Protein AF-A0A6A0AGU7-F1 (afdb_monomer)

pLDDT: mean 88.94, std 12.16, range [41.25, 97.44]

Solvent-accessible surface area (backbone atoms only — not comparable to full-atom values): 5341 Å² total; per-residue (Å²): 132,83,76,74,58,98,83,73,84,86,82,80,93,64,94,60,78,90,47,65,93,72,64,89,84,88,79,79,90,63,74,83,58,50,60,55,54,55,56,63,73,67,56,61,50,39,91,90,75,72,42,49,74,76,69,85,77,86,88,75,87,81,80,93,74,76,93,60,91,87,115

Secondary structure (DSSP, 8-state):
-----TT-----SS--GGGTTTS-------GGGHHHHHHHHT--B-TTT--BSS---------S----TT-

Sequence (71 aa):
MDKTSAVQFFITFDKCDWLDKKNTIFGKVVGDTIYNLARLNELETDPETDRPVEPPFIKSTEVLWNPFEDI

Foldseek 3Di:
DDPDPPPDDDDDLDDDVVCPPVDDDDDDDDDPCNVVSVVVVVADADPPPRAGPDHDDDPDDDDPDDPDPPD

Structure (mmCIF, N/CA/C/O backbone):
data_AF-A0A6A0AGU7-F1
#
_entry.id   AF-A0A6A0AGU7-F1
#
loop_
_atom_site.group_PDB
_atom_site.id
_atom_site.type_symbol
_atom_site.label_atom_id
_atom_site.label_alt_id
_atom_site.label_comp_id
_atom_site.label_asym_id
_atom_site.label_entity_id
_atom_site.label_seq_id
_atom_site.pdbx_PDB_ins_code
_atom_site.Cartn_x
_atom_site.Cartn_y
_atom_site.Cartn_z
_atom_site.occupancy
_atom_site.B_iso_or_equiv
_atom_site.auth_seq_id
_atom_site.auth_comp_id
_atom_site.auth_asym_id
_atom_site.auth_atom_id
_atom_site.pdbx_PDB_model_num
ATOM 1 N N . MET A 1 1 ? -1.347 24.016 3.755 1.00 41.25 1 MET A N 1
ATOM 2 C CA . MET A 1 1 ? -1.685 22.923 2.820 1.00 41.25 1 MET A CA 1
ATOM 3 C C . MET A 1 1 ? -0.554 21.938 2.966 1.00 41.25 1 MET A C 1
ATOM 5 O O . MET A 1 1 ? 0.512 22.139 2.392 1.00 41.25 1 MET A O 1
ATOM 9 N N . ASP A 1 2 ? -0.723 21.039 3.927 1.00 47.12 2 ASP A N 1
ATOM 10 C CA . ASP A 1 2 ? 0.379 20.271 4.488 1.00 47.12 2 ASP A CA 1
ATOM 11 C C . ASP A 1 2 ? 0.910 19.312 3.432 1.00 47.12 2 ASP A C 1
ATOM 13 O O . ASP A 1 2 ? 0.178 18.493 2.880 1.00 47.12 2 ASP A O 1
ATOM 17 N N . LYS A 1 3 ? 2.184 19.489 3.080 1.00 49.59 3 LYS A N 1
ATOM 18 C CA . LYS A 1 3 ? 2.895 18.575 2.195 1.00 49.59 3 LYS A CA 1
ATOM 19 C C . LYS A 1 3 ? 3.028 17.254 2.946 1.00 49.59 3 LYS A C 1
ATOM 21 O O . LYS A 1 3 ? 3.798 17.183 3.901 1.00 49.59 3 LYS A O 1
ATOM 26 N N . THR A 1 4 ? 2.298 16.227 2.519 1.00 52.12 4 THR A N 1
ATOM 27 C CA . THR A 1 4 ? 2.602 14.841 2.885 1.00 52.12 4 THR A CA 1
ATOM 28 C C . THR A 1 4 ? 4.083 14.605 2.591 1.00 52.12 4 THR A C 1
ATOM 30 O O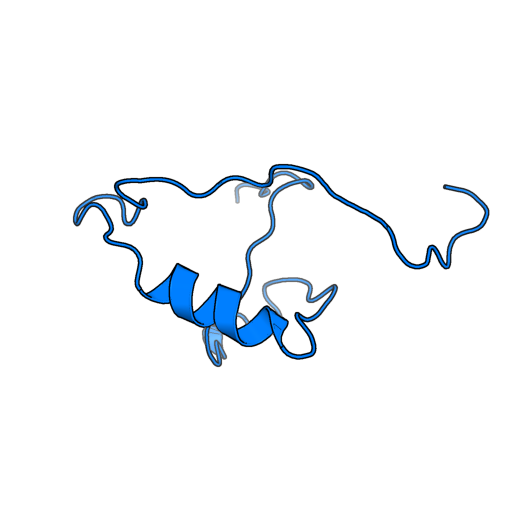 . THR A 1 4 ? 4.572 14.959 1.514 1.00 52.12 4 THR A O 1
ATOM 33 N N . SER A 1 5 ? 4.829 14.119 3.581 1.00 56.72 5 SER A N 1
ATOM 34 C CA . SER A 1 5 ? 6.262 13.864 3.452 1.00 56.72 5 SER A CA 1
ATOM 35 C C . SER A 1 5 ? 6.515 12.935 2.262 1.00 56.72 5 SER A C 1
ATOM 37 O O . SER A 1 5 ? 5.760 11.992 2.040 1.00 56.72 5 SER A O 1
ATOM 39 N N . ALA A 1 6 ? 7.590 13.185 1.507 1.00 63.12 6 ALA A N 1
ATOM 40 C CA . ALA A 1 6 ? 7.929 12.492 0.252 1.00 63.12 6 ALA A CA 1
ATOM 41 C C . ALA A 1 6 ? 8.085 10.956 0.363 1.00 63.12 6 ALA A C 1
ATOM 43 O O . ALA A 1 6 ? 8.353 10.293 -0.632 1.00 63.12 6 ALA A O 1
ATOM 44 N N . VAL A 1 7 ? 7.947 10.403 1.570 1.00 80.75 7 VAL A N 1
ATOM 45 C CA . VAL A 1 7 ? 8.182 9.001 1.922 1.00 80.75 7 VAL A CA 1
ATOM 46 C C . VAL A 1 7 ? 6.870 8.245 2.198 1.00 80.75 7 VAL A C 1
ATOM 48 O O . VAL A 1 7 ? 6.880 7.019 2.258 1.00 80.75 7 VAL A O 1
ATOM 51 N N . GLN A 1 8 ? 5.727 8.930 2.351 1.00 90.38 8 GLN A N 1
ATOM 52 C CA . GLN A 1 8 ? 4.439 8.261 2.567 1.00 90.38 8 GLN A CA 1
ATOM 53 C C . GLN A 1 8 ? 3.759 7.932 1.231 1.00 90.38 8 GLN A C 1
ATOM 55 O O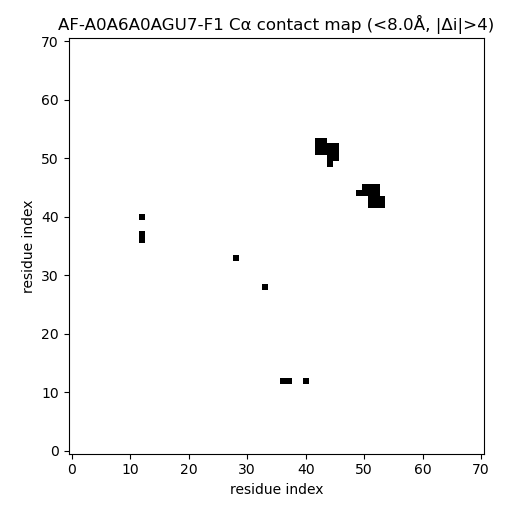 . GLN A 1 8 ? 3.617 8.791 0.363 1.00 90.38 8 GLN A O 1
ATOM 60 N N . PHE A 1 9 ? 3.284 6.696 1.095 1.00 92.56 9 PHE A N 1
ATOM 61 C CA . PHE A 1 9 ? 2.458 6.242 -0.023 1.00 92.56 9 PHE A CA 1
ATOM 62 C C . PHE A 1 9 ? 1.230 5.484 0.496 1.00 92.56 9 PHE A C 1
ATOM 64 O O . PHE A 1 9 ? 1.161 5.120 1.670 1.00 92.56 9 PHE A O 1
ATOM 71 N N . PHE A 1 10 ? 0.263 5.244 -0.386 1.00 93.06 10 PHE A N 1
ATOM 72 C CA . PHE A 1 10 ? -0.901 4.401 -0.121 1.00 93.06 10 PHE A CA 1
ATOM 73 C C . PHE A 1 10 ? -1.210 3.534 -1.345 1.00 93.06 10 PHE A C 1
ATOM 75 O O . PHE A 1 10 ? -0.735 3.808 -2.449 1.00 93.06 10 PHE A O 1
ATOM 82 N N . ILE A 1 11 ? -2.002 2.483 -1.141 1.00 94.00 11 ILE A N 1
ATOM 83 C CA . ILE A 1 11 ? -2.465 1.573 -2.191 1.00 94.00 11 ILE A CA 1
ATOM 84 C C . ILE A 1 11 ? -3.992 1.604 -2.180 1.00 94.00 11 ILE A C 1
ATOM 86 O O . ILE A 1 11 ? -4.607 1.614 -1.118 1.00 94.00 11 ILE A O 1
ATOM 90 N N . THR A 1 12 ? -4.606 1.646 -3.355 1.00 94.00 12 THR A N 1
ATOM 91 C CA . THR A 1 12 ? -6.062 1.599 -3.514 1.00 94.00 12 THR A CA 1
ATOM 92 C C . THR A 1 12 ? -6.550 0.152 -3.540 1.00 94.00 12 THR A C 1
ATOM 94 O O . THR A 1 12 ? -5.997 -0.655 -4.289 1.00 94.00 12 THR A O 1
ATOM 97 N N . PHE A 1 13 ? -7.598 -0.170 -2.777 1.00 91.31 13 PHE A N 1
ATOM 98 C CA . PHE A 1 13 ? -8.244 -1.491 -2.818 1.00 91.31 13 PHE A CA 1
ATOM 99 C C . PHE A 1 13 ? -9.291 -1.627 -3.931 1.00 91.31 13 PHE A C 1
ATOM 101 O O . PHE A 1 13 ? -9.547 -2.735 -4.390 1.00 91.31 13 PHE A O 1
ATOM 108 N N . ASP A 1 14 ? -9.857 -0.510 -4.390 1.00 90.75 14 ASP A N 1
ATOM 109 C CA . ASP A 1 14 ? -10.842 -0.456 -5.471 1.00 90.75 14 ASP A CA 1
ATOM 110 C C . ASP A 1 14 ? -10.678 0.856 -6.263 1.00 90.75 14 ASP A C 1
ATOM 112 O O . ASP A 1 14 ? -9.782 1.665 -6.001 1.00 90.75 14 ASP A O 1
ATOM 116 N N . LYS A 1 15 ? -11.534 1.070 -7.256 1.00 93.38 15 LYS A N 1
ATOM 117 C CA . LYS A 1 15 ? -11.619 2.274 -8.069 1.00 93.38 15 LYS A CA 1
ATOM 118 C C . LYS A 1 15 ? -11.912 3.506 -7.198 1.00 93.38 15 LYS A C 1
ATOM 120 O O . LYS A 1 15 ? -12.924 3.571 -6.503 1.00 93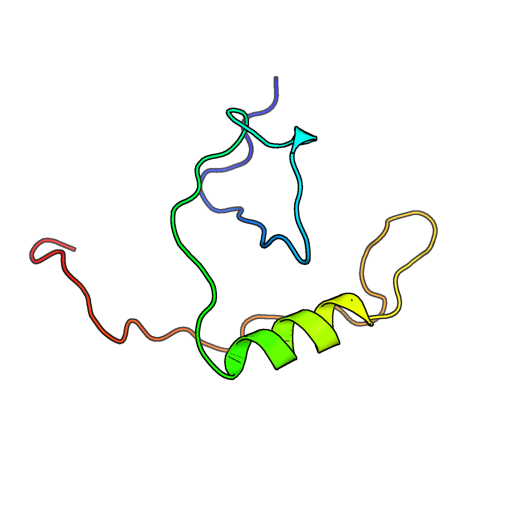.38 15 LYS A O 1
ATOM 125 N N . CYS A 1 16 ? -11.048 4.519 -7.290 1.00 94.69 16 CYS A N 1
ATOM 126 C CA . CYS A 1 16 ? -11.122 5.745 -6.488 1.00 94.69 16 CYS A CA 1
ATOM 127 C C . CYS A 1 16 ? -11.104 7.017 -7.354 1.00 94.69 16 CYS A C 1
ATOM 129 O O . CYS A 1 16 ? -10.169 7.813 -7.266 1.00 94.69 16 CYS A O 1
ATOM 131 N N . ASP A 1 17 ? -12.150 7.245 -8.154 1.00 95.56 17 ASP A N 1
ATOM 132 C CA . ASP A 1 17 ? -12.243 8.383 -9.097 1.00 95.56 17 ASP A CA 1
ATOM 133 C C . ASP A 1 17 ? -12.056 9.757 -8.427 1.00 95.56 17 ASP A C 1
ATOM 135 O O . ASP A 1 17 ? -11.604 10.723 -9.039 1.00 95.56 17 ASP A O 1
ATOM 139 N N . TRP A 1 18 ? -12.360 9.873 -7.131 1.00 95.31 18 TRP A N 1
ATOM 140 C CA . TRP A 1 18 ? -12.175 11.118 -6.379 1.00 95.31 18 TRP A CA 1
ATOM 141 C C . TRP A 1 18 ? -10.703 11.489 -6.132 1.00 95.31 18 TRP A C 1
ATOM 143 O O . TRP A 1 18 ? -10.436 12.617 -5.692 1.00 95.31 18 TRP A O 1
ATOM 153 N N . LEU A 1 19 ? -9.761 10.570 -6.378 1.00 94.62 19 LEU A N 1
ATOM 154 C CA . LEU A 1 19 ? -8.312 10.781 -6.284 1.00 94.62 19 LEU A CA 1
ATOM 155 C C . LEU A 1 19 ? -7.678 11.183 -7.623 1.00 94.62 19 LEU A C 1
ATOM 157 O O . LEU A 1 19 ? -6.495 11.543 -7.645 1.00 94.62 19 LEU A O 1
ATOM 161 N N . ASP A 1 20 ? -8.447 11.174 -8.713 1.00 92.25 20 ASP A N 1
ATOM 162 C CA . ASP A 1 20 ? -7.958 11.517 -10.043 1.00 92.25 20 ASP A CA 1
ATOM 163 C C . ASP A 1 20 ? -7.313 12.903 -10.062 1.00 92.25 20 ASP A C 1
ATOM 165 O O . ASP A 1 20 ? -7.867 13.891 -9.572 1.00 92.25 20 ASP A O 1
ATOM 169 N N . LYS A 1 21 ? -6.111 12.974 -10.648 1.00 92.69 21 LYS A N 1
ATOM 170 C CA . LYS A 1 21 ? -5.285 14.191 -10.756 1.00 92.69 21 LYS A CA 1
ATOM 171 C C . LYS A 1 21 ? -4.889 14.825 -9.410 1.00 92.69 21 LYS A C 1
ATOM 173 O O . LYS A 1 21 ? -4.366 15.938 -9.413 1.00 92.69 21 LYS A O 1
ATOM 178 N N . LYS A 1 22 ? -5.103 14.143 -8.275 1.00 92.12 22 LYS A N 1
ATOM 179 C CA . LYS A 1 22 ? -4.698 14.618 -6.936 1.00 92.12 22 LYS A CA 1
ATOM 180 C C . LYS A 1 22 ? -3.421 13.966 -6.417 1.00 92.12 22 LYS A C 1
ATOM 182 O O . LYS A 1 22 ? -2.696 14.602 -5.662 1.00 92.12 22 LYS A O 1
ATOM 187 N N . ASN A 1 23 ? -3.149 12.723 -6.813 1.00 91.44 23 ASN A N 1
ATOM 188 C CA . ASN A 1 23 ? -1.979 11.958 -6.383 1.00 91.44 23 ASN A CA 1
ATOM 189 C C . ASN A 1 23 ? -1.247 11.365 -7.592 1.00 91.44 23 ASN A C 1
ATOM 191 O O . ASN A 1 23 ? -1.860 11.083 -8.622 1.00 91.44 23 ASN A O 1
ATOM 195 N N . THR A 1 24 ? 0.061 11.155 -7.455 1.00 90.94 24 THR A N 1
ATOM 196 C CA . THR A 1 24 ? 0.884 10.521 -8.491 1.00 90.94 24 THR A CA 1
ATOM 197 C C . THR A 1 24 ? 0.791 9.003 -8.381 1.00 90.94 24 THR A C 1
ATOM 199 O O . THR A 1 24 ? 1.159 8.431 -7.357 1.00 90.94 24 THR A O 1
ATOM 202 N N . ILE A 1 25 ? 0.359 8.339 -9.453 1.00 93.00 25 ILE A N 1
ATOM 203 C CA . ILE A 1 25 ? 0.435 6.879 -9.577 1.00 93.00 25 ILE A CA 1
ATOM 204 C C . ILE A 1 25 ? 1.831 6.524 -10.099 1.00 93.00 25 ILE A C 1
ATOM 206 O O . ILE A 1 25 ? 2.170 6.882 -11.225 1.00 93.00 25 ILE A O 1
ATOM 210 N N . PHE A 1 26 ? 2.636 5.827 -9.291 1.00 91.94 26 PHE A N 1
ATOM 211 C CA . PHE A 1 26 ? 4.009 5.430 -9.648 1.00 91.94 26 PHE A CA 1
ATOM 212 C C . PHE A 1 26 ? 4.195 3.914 -9.834 1.00 91.94 26 PHE A C 1
ATOM 214 O O . PHE A 1 26 ? 5.272 3.466 -10.215 1.00 91.94 26 PHE A O 1
ATOM 221 N N . GLY A 1 27 ? 3.162 3.107 -9.582 1.00 92.81 27 GLY A N 1
ATOM 222 C CA . GLY A 1 27 ? 3.235 1.653 -9.699 1.00 92.81 27 GLY A CA 1
ATOM 223 C C . GLY A 1 27 ? 1.871 0.982 -9.557 1.00 92.81 27 GLY A C 1
ATOM 224 O O . GLY A 1 27 ? 0.868 1.638 -9.280 1.00 92.81 27 GLY A O 1
ATOM 225 N N . LYS A 1 28 ? 1.840 -0.339 -9.752 1.00 94.06 28 LYS A N 1
ATOM 226 C CA . LYS A 1 28 ? 0.662 -1.188 -9.529 1.00 94.06 28 LYS A CA 1
ATOM 227 C C . LYS A 1 28 ? 1.075 -2.512 -8.894 1.00 94.06 28 LYS A C 1
ATOM 229 O O . LYS A 1 28 ? 2.152 -3.027 -9.189 1.00 94.06 28 LYS A O 1
ATOM 234 N N . VAL A 1 29 ? 0.201 -3.079 -8.071 1.00 92.69 29 VAL A N 1
ATOM 235 C CA . VAL A 1 29 ? 0.355 -4.444 -7.547 1.00 92.69 29 VAL A CA 1
ATOM 236 C C . VAL A 1 29 ? -0.041 -5.438 -8.644 1.00 92.69 29 VAL A C 1
ATOM 238 O O . VAL A 1 29 ? -1.014 -5.207 -9.363 1.00 92.69 29 VAL A O 1
ATOM 241 N N . VAL A 1 30 ? 0.737 -6.508 -8.832 1.00 88.75 30 VAL A N 1
ATOM 242 C CA . VAL A 1 30 ? 0.586 -7.444 -9.962 1.00 88.75 30 VAL A CA 1
ATOM 243 C C . VAL A 1 30 ? 0.565 -8.909 -9.526 1.00 88.75 30 VAL A C 1
ATOM 245 O O . VAL A 1 30 ? 1.144 -9.284 -8.506 1.00 88.75 30 VAL A O 1
ATOM 248 N N . GLY A 1 31 ?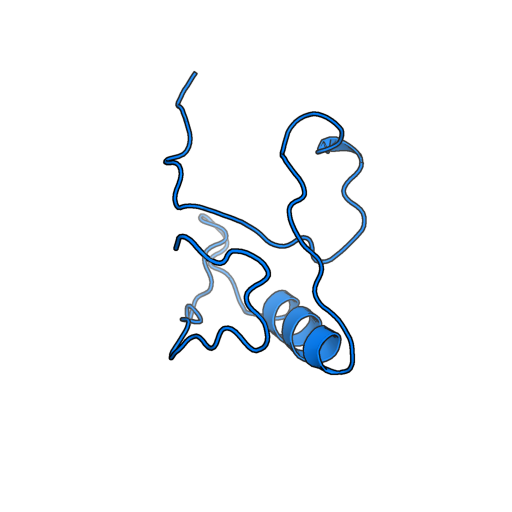 -0.067 -9.751 -10.348 1.00 83.81 31 GLY A N 1
ATOM 249 C CA . GLY A 1 31 ? -0.104 -11.204 -10.170 1.00 83.81 31 GLY A CA 1
ATOM 250 C C . GLY A 1 31 ? -0.883 -11.644 -8.930 1.00 83.81 31 GLY A C 1
ATOM 251 O O . GLY A 1 31 ? -1.775 -10.942 -8.454 1.00 83.81 31 GLY A O 1
ATOM 252 N N . ASP A 1 32 ? -0.497 -12.793 -8.378 1.00 83.06 32 ASP A N 1
ATOM 253 C CA . ASP A 1 32 ? -1.163 -13.411 -7.223 1.00 83.06 32 ASP A CA 1
ATOM 254 C C . ASP A 1 32 ? -1.033 -12.584 -5.930 1.00 83.06 32 ASP A C 1
ATOM 256 O O . ASP A 1 32 ? -1.690 -12.856 -4.927 1.00 83.06 32 ASP A O 1
ATOM 260 N N . THR A 1 33 ? -0.223 -11.522 -5.930 1.00 82.88 33 THR A N 1
ATOM 261 C CA . THR A 1 33 ? -0.081 -10.638 -4.764 1.00 82.88 33 THR A CA 1
ATOM 262 C C . THR A 1 33 ? -1.306 -9.751 -4.519 1.00 82.88 33 THR A C 1
ATOM 264 O O . THR A 1 33 ? -1.449 -9.212 -3.423 1.00 82.88 33 THR A O 1
ATOM 267 N N . ILE A 1 34 ? -2.244 -9.668 -5.473 1.00 84.69 34 ILE A N 1
ATOM 268 C CA . ILE A 1 34 ? -3.534 -8.982 -5.291 1.00 84.69 34 ILE A CA 1
ATOM 269 C C . ILE A 1 34 ? -4.349 -9.618 -4.150 1.00 84.69 34 ILE A C 1
ATOM 271 O O . ILE A 1 34 ? -5.003 -8.898 -3.398 1.00 84.69 34 ILE A O 1
ATOM 275 N N . TYR A 1 35 ? -4.250 -10.935 -3.926 1.00 86.75 35 TYR A N 1
ATOM 276 C CA . TYR A 1 35 ? -4.931 -11.591 -2.798 1.00 86.75 35 TYR A CA 1
ATOM 277 C C . TYR A 1 35 ? -4.432 -11.098 -1.431 1.00 86.75 35 TYR A C 1
ATOM 279 O O . TYR A 1 35 ? -5.174 -11.138 -0.452 1.00 86.75 35 TYR A O 1
ATOM 287 N N . ASN A 1 36 ? -3.196 -10.593 -1.346 1.00 88.56 36 ASN A N 1
ATOM 288 C CA . ASN A 1 36 ? -2.707 -9.974 -0.116 1.00 88.56 36 ASN A CA 1
ATOM 289 C C . ASN A 1 36 ? -3.380 -8.620 0.131 1.00 88.56 36 ASN A C 1
ATOM 291 O O . ASN A 1 36 ? -3.659 -8.301 1.280 1.00 88.56 36 ASN A O 1
ATOM 295 N N . LEU A 1 37 ? -3.699 -7.856 -0.922 1.00 89.94 37 LEU A N 1
ATOM 296 C CA . LEU A 1 37 ? -4.484 -6.627 -0.779 1.00 89.94 37 LEU A CA 1
ATOM 297 C C . LEU A 1 37 ? -5.905 -6.922 -0.295 1.00 89.94 37 LEU A C 1
ATOM 299 O O . LEU A 1 37 ? -6.387 -6.224 0.588 1.00 89.94 37 LEU A O 1
ATOM 303 N N . ALA A 1 38 ? -6.542 -7.977 -0.812 1.00 89.19 38 ALA A N 1
ATOM 304 C CA . ALA A 1 38 ? -7.862 -8.396 -0.337 1.00 89.19 38 ALA A CA 1
ATOM 305 C C . ALA A 1 38 ? -7.849 -8.693 1.174 1.00 89.19 38 ALA A C 1
ATOM 307 O O . ALA A 1 38 ? -8.669 -8.154 1.906 1.00 89.19 38 ALA A O 1
ATOM 308 N N . ARG A 1 39 ? -6.846 -9.439 1.658 1.00 91.44 39 ARG A N 1
ATOM 309 C CA . ARG A 1 39 ? -6.666 -9.700 3.099 1.00 91.44 39 ARG A CA 1
ATOM 310 C C . ARG A 1 39 ? -6.423 -8.432 3.920 1.00 91.44 39 ARG A C 1
ATOM 312 O O . ARG A 1 39 ? -6.903 -8.337 5.040 1.00 91.44 39 ARG A O 1
ATOM 319 N N . LEU A 1 40 ? -5.671 -7.465 3.388 1.00 93.31 40 LEU A N 1
ATOM 320 C CA . LEU A 1 40 ? -5.443 -6.183 4.068 1.00 93.31 40 LEU A CA 1
ATOM 321 C C . LEU A 1 40 ? -6.732 -5.358 4.199 1.00 93.31 40 LEU A C 1
ATOM 323 O O . LEU A 1 40 ? -6.885 -4.639 5.180 1.00 93.31 40 LEU A O 1
ATOM 327 N N . ASN A 1 41 ? -7.653 -5.476 3.239 1.00 91.88 41 ASN A N 1
ATOM 328 C CA . ASN A 1 41 ? -8.951 -4.799 3.261 1.00 91.88 41 ASN A CA 1
ATOM 329 C C . ASN A 1 41 ? -9.950 -5.426 4.257 1.00 91.88 41 ASN A C 1
ATOM 331 O O . ASN A 1 41 ? -10.975 -4.825 4.557 1.00 91.88 41 ASN A O 1
ATOM 335 N N . GLU A 1 42 ? -9.663 -6.629 4.760 1.00 93.69 42 GLU A N 1
ATOM 336 C CA . GLU A 1 42 ? -10.487 -7.357 5.738 1.00 93.69 42 GLU A CA 1
ATOM 337 C C . GLU A 1 42 ? -10.012 -7.161 7.190 1.00 93.69 42 GLU A C 1
ATOM 339 O O . GLU A 1 42 ? -10.585 -7.748 8.107 1.00 93.69 42 GLU A O 1
ATOM 344 N N . LEU A 1 43 ? -8.955 -6.370 7.419 1.00 95.50 43 LEU A N 1
ATOM 345 C CA . LEU A 1 43 ? -8.432 -6.130 8.763 1.00 95.50 43 LEU A CA 1
ATOM 346 C C . LEU A 1 43 ? -9.441 -5.367 9.623 1.00 95.50 43 LEU A C 1
ATOM 348 O O . LEU A 1 43 ? -10.030 -4.380 9.186 1.00 95.50 43 LEU A O 1
ATOM 352 N N . GLU A 1 44 ? -9.584 -5.793 10.876 1.00 97.38 44 GLU A N 1
ATOM 353 C CA . GLU A 1 44 ? -10.361 -5.055 11.867 1.00 97.38 44 GLU A CA 1
ATOM 354 C C . GLU A 1 44 ? -9.690 -3.709 12.155 1.00 97.38 44 GLU A C 1
ATOM 356 O O . GLU A 1 44 ? -8.481 -3.642 12.411 1.00 97.38 44 GLU A O 1
ATOM 361 N N . THR A 1 45 ? -10.478 -2.638 12.119 1.00 97.12 45 THR A N 1
ATOM 362 C CA . THR A 1 45 ? -10.021 -1.274 12.379 1.00 97.12 45 THR A CA 1
ATOM 363 C C . THR A 1 45 ? -10.711 -0.686 13.597 1.00 97.12 45 THR A C 1
ATOM 365 O O . THR A 1 45 ? -11.879 -0.953 13.873 1.00 97.12 45 THR A O 1
ATOM 368 N N . ASP A 1 46 ? -9.980 0.167 14.300 1.00 97.44 46 ASP A N 1
ATOM 369 C CA . ASP A 1 46 ? -10.521 1.029 15.335 1.00 97.44 46 ASP A CA 1
ATOM 370 C C . ASP A 1 46 ? -11.596 1.969 14.739 1.00 97.44 46 ASP A C 1
ATOM 372 O O . ASP A 1 46 ? -11.291 2.697 13.789 1.00 97.44 46 ASP A O 1
ATOM 376 N N . PRO A 1 47 ? -12.837 1.980 15.267 1.00 95.94 47 PRO A N 1
ATOM 377 C CA . PRO A 1 47 ? -13.940 2.745 14.677 1.00 95.94 47 PRO A CA 1
ATOM 378 C C . PRO A 1 47 ? -13.780 4.270 14.712 1.00 95.94 47 PRO A C 1
ATOM 380 O O . PRO A 1 47 ? -14.499 4.964 13.996 1.00 95.94 47 PRO A O 1
ATOM 383 N N . GLU A 1 48 ? -12.910 4.811 15.570 1.00 96.94 48 GLU A N 1
ATOM 384 C CA . GLU A 1 48 ? -12.713 6.260 15.699 1.00 96.94 48 GLU A CA 1
ATOM 385 C C . GLU A 1 48 ? -11.566 6.769 14.820 1.00 96.94 48 GLU A C 1
ATOM 387 O O . GLU A 1 48 ? -11.577 7.923 14.387 1.00 96.94 48 GLU A O 1
ATOM 392 N N . THR A 1 49 ? -10.561 5.927 14.573 1.00 95.94 49 THR A N 1
ATOM 393 C CA . THR A 1 49 ? -9.309 6.327 13.915 1.00 95.94 49 THR A CA 1
ATOM 394 C C . THR A 1 49 ? -9.045 5.645 12.575 1.00 95.94 49 THR A C 1
ATOM 396 O O . THR A 1 49 ? -8.065 6.006 11.917 1.00 95.94 49 THR A O 1
ATOM 399 N N . ASP A 1 50 ? -9.864 4.660 12.188 1.00 94.00 50 ASP A N 1
ATOM 400 C CA . ASP A 1 50 ? -9.693 3.797 11.007 1.00 94.00 50 ASP A CA 1
ATOM 401 C C . ASP A 1 50 ? -8.332 3.070 10.959 1.00 94.00 50 ASP A C 1
ATOM 403 O O . ASP A 1 50 ? -7.893 2.570 9.920 1.00 94.00 50 ASP A O 1
ATOM 407 N N . ARG A 1 51 ? -7.618 3.004 12.089 1.00 95.06 51 ARG A N 1
ATOM 408 C CA . ARG A 1 51 ? -6.334 2.303 12.183 1.00 95.06 51 ARG A CA 1
ATOM 409 C C . ARG A 1 51 ? -6.573 0.816 12.413 1.00 95.06 51 ARG A C 1
ATOM 411 O O . ARG A 1 51 ? -7.397 0.485 13.260 1.00 95.06 51 ARG A O 1
ATOM 418 N N . PRO A 1 52 ? -5.832 -0.087 11.748 1.00 96.50 52 PRO A N 1
ATOM 419 C CA . PRO A 1 52 ? -5.934 -1.509 12.049 1.00 96.50 52 PRO A CA 1
ATOM 420 C C . PRO A 1 52 ? -5.642 -1.786 13.528 1.00 96.50 52 PRO A C 1
ATOM 422 O O . PRO A 1 52 ? -4.672 -1.248 14.068 1.00 96.50 52 PRO A O 1
ATOM 425 N N . VAL A 1 53 ? -6.452 -2.638 14.161 1.00 97.25 53 VAL A N 1
ATOM 426 C CA . VAL A 1 53 ? -6.261 -3.077 15.556 1.00 97.25 53 VAL A CA 1
ATOM 427 C C . VAL A 1 53 ? -4.914 -3.787 15.710 1.00 97.25 53 VAL A C 1
ATOM 429 O O . VAL A 1 53 ? -4.178 -3.541 16.665 1.00 97.25 53 VAL A O 1
ATOM 432 N N . GLU A 1 54 ? -4.553 -4.600 14.714 1.00 95.56 54 GLU A N 1
ATOM 433 C CA . GLU A 1 54 ? -3.232 -5.211 14.566 1.00 95.56 54 GLU A CA 1
ATOM 434 C C . GLU A 1 54 ? -2.555 -4.694 13.283 1.00 95.56 54 GLU A C 1
ATOM 436 O O . GLU A 1 54 ? -2.773 -5.238 12.195 1.00 95.56 54 GLU A O 1
ATOM 441 N N . PRO A 1 55 ? -1.743 -3.621 13.366 1.00 94.62 55 PRO A N 1
ATOM 442 C CA . PRO A 1 55 ? -1.144 -3.005 12.189 1.00 94.62 55 PRO A CA 1
ATOM 443 C C . PRO A 1 55 ? -0.172 -3.937 11.450 1.00 94.62 55 PRO A C 1
ATOM 445 O O . PRO A 1 55 ? 0.815 -4.396 12.037 1.00 94.62 55 PRO A O 1
ATOM 448 N N . PRO A 1 56 ? -0.372 -4.171 10.140 1.00 94.25 56 PRO A N 1
ATOM 449 C CA . PRO A 1 56 ? 0.610 -4.866 9.327 1.00 94.25 56 PRO A CA 1
ATOM 450 C C . PRO A 1 56 ? 1.847 -3.981 9.134 1.00 94.25 56 PRO A C 1
ATOM 452 O O . PRO A 1 56 ? 1.763 -2.753 9.086 1.00 94.25 56 PRO A O 1
ATOM 455 N N . PHE A 1 57 ? 3.008 -4.610 8.967 1.00 94.56 57 PHE A N 1
ATOM 456 C CA . PHE A 1 57 ? 4.258 -3.911 8.684 1.00 94.56 57 PHE A CA 1
ATOM 457 C C . PHE A 1 57 ? 5.064 -4.622 7.597 1.00 94.56 57 PHE A C 1
ATOM 459 O O . PHE A 1 57 ? 5.000 -5.843 7.430 1.00 94.56 57 PHE A O 1
ATOM 466 N N . ILE A 1 58 ? 5.845 -3.841 6.853 1.00 94.31 58 ILE A N 1
ATOM 467 C CA . ILE A 1 58 ? 6.757 -4.350 5.828 1.00 94.31 58 ILE A CA 1
ATOM 468 C C . ILE A 1 58 ? 7.973 -4.952 6.535 1.00 94.31 58 ILE A C 1
ATOM 470 O O . ILE A 1 58 ? 8.693 -4.252 7.242 1.00 94.31 58 ILE A O 1
ATOM 474 N N . LYS A 1 59 ? 8.199 -6.257 6.355 1.00 96.56 59 LYS A N 1
ATOM 475 C CA . LYS A 1 59 ? 9.330 -6.971 6.976 1.00 96.56 59 LYS A CA 1
ATOM 476 C C . LYS A 1 59 ? 10.649 -6.737 6.240 1.00 96.56 59 LYS A C 1
ATOM 478 O O . LYS A 1 59 ? 11.692 -6.617 6.871 1.00 96.56 59 LYS A O 1
ATOM 483 N N . SER A 1 60 ? 10.595 -6.699 4.916 1.00 97.00 60 SER A N 1
ATOM 484 C CA . SER A 1 60 ? 11.735 -6.481 4.029 1.00 97.00 60 SER A CA 1
ATOM 485 C C . SER A 1 60 ? 11.238 -6.021 2.661 1.00 97.00 60 SER A C 1
ATOM 487 O O . SER A 1 60 ? 10.049 -6.133 2.349 1.00 97.00 60 SER A O 1
ATOM 489 N N . THR A 1 61 ? 12.150 -5.504 1.844 1.00 94.62 61 THR A N 1
ATOM 490 C CA . THR A 1 61 ? 11.896 -5.118 0.455 1.00 94.62 61 THR A CA 1
ATOM 491 C C . THR A 1 61 ? 12.999 -5.671 -0.441 1.00 94.62 61 THR A C 1
ATOM 493 O O . THR A 1 61 ? 14.147 -5.801 -0.019 1.00 94.62 61 THR A O 1
ATOM 496 N N . GLU A 1 62 ? 12.647 -6.004 -1.679 1.00 95.25 62 GLU A N 1
ATOM 497 C CA . GLU A 1 62 ? 13.579 -6.463 -2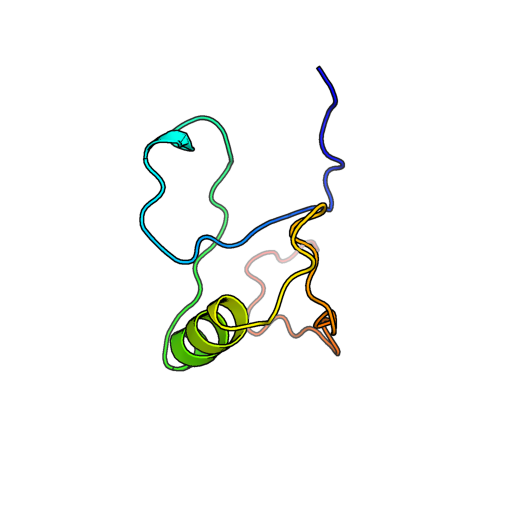.708 1.00 95.25 62 GLU A CA 1
ATOM 498 C C . GLU A 1 62 ? 13.243 -5.757 -4.025 1.00 95.25 62 GLU A C 1
ATOM 500 O O . GLU A 1 62 ? 12.082 -5.714 -4.439 1.00 95.25 62 GLU A O 1
ATOM 505 N N . VAL A 1 63 ? 14.257 -5.190 -4.681 1.00 94.25 63 VAL A N 1
ATOM 506 C CA . VAL A 1 63 ? 14.120 -4.596 -6.015 1.00 94.25 63 VAL A CA 1
ATOM 507 C C . VAL A 1 63 ? 14.478 -5.667 -7.040 1.00 94.25 63 VAL A C 1
ATOM 509 O O . VAL A 1 63 ? 15.649 -5.892 -7.324 1.00 94.25 63 VAL A O 1
ATOM 512 N N . LEU A 1 64 ? 13.459 -6.335 -7.590 1.00 92.88 64 LEU A N 1
ATOM 513 C CA . LEU A 1 64 ? 13.643 -7.433 -8.553 1.00 92.88 64 LEU A CA 1
ATOM 514 C C . LEU A 1 64 ? 14.312 -6.978 -9.858 1.00 92.88 64 LEU A C 1
ATOM 516 O O . LEU A 1 64 ? 14.996 -7.756 -10.518 1.00 92.88 64 LEU A O 1
ATOM 520 N N . TRP A 1 65 ? 14.089 -5.722 -10.244 1.00 94.00 65 TRP A N 1
ATOM 521 C CA . TRP A 1 65 ? 14.707 -5.105 -11.408 1.00 94.00 65 TRP A CA 1
ATOM 522 C C . TRP A 1 65 ? 14.813 -3.594 -11.198 1.00 94.00 65 TRP A C 1
ATOM 524 O O . TRP A 1 65 ? 13.802 -2.936 -10.946 1.00 94.00 65 TRP A O 1
ATOM 534 N N . ASN A 1 66 ? 16.031 -3.055 -11.290 1.00 93.38 66 ASN A N 1
ATOM 535 C CA . ASN A 1 66 ? 16.297 -1.623 -11.199 1.00 93.38 66 ASN A CA 1
ATOM 536 C C . ASN A 1 66 ? 16.630 -1.071 -12.602 1.00 93.38 66 ASN A C 1
ATOM 538 O O . ASN A 1 66 ? 17.675 -1.435 -13.140 1.00 93.38 66 ASN A O 1
ATOM 542 N N . PRO A 1 67 ?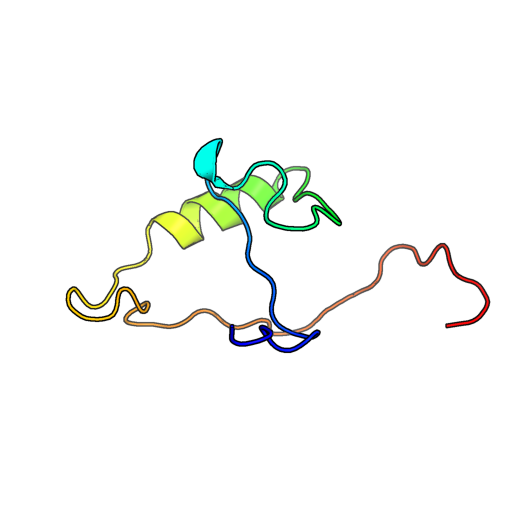 15.775 -0.223 -13.207 1.00 93.88 67 PRO A N 1
ATOM 543 C CA . PRO A 1 67 ? 16.062 0.413 -14.496 1.00 93.88 67 PRO A CA 1
ATOM 544 C C . PRO A 1 67 ? 17.093 1.544 -14.432 1.00 93.88 67 PRO A C 1
ATOM 546 O O . PRO A 1 67 ? 17.495 2.038 -15.483 1.00 93.88 67 PRO A O 1
ATOM 549 N N . PHE A 1 68 ? 17.457 2.009 -13.237 1.00 93.75 68 PHE A N 1
ATOM 550 C CA . PHE A 1 68 ? 18.333 3.160 -13.054 1.00 93.75 68 PHE A CA 1
ATOM 551 C C . PHE A 1 68 ? 19.749 2.691 -12.732 1.00 93.75 68 PHE A C 1
ATO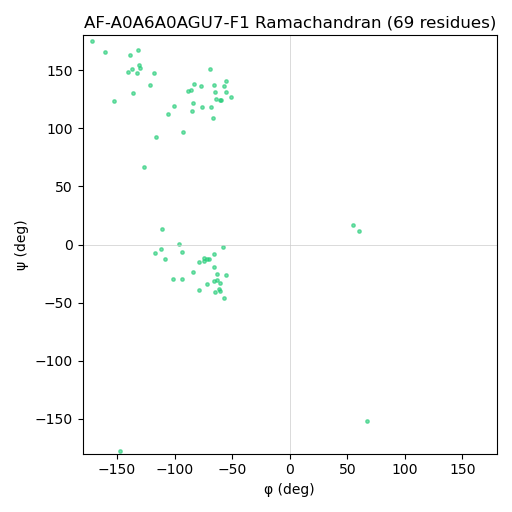M 553 O O . PHE A 1 68 ? 19.972 2.003 -11.737 1.00 93.75 68 PHE A O 1
ATOM 560 N N . GLU A 1 69 ? 20.698 3.054 -13.593 1.00 89.00 69 GLU A N 1
ATOM 561 C CA . GLU A 1 69 ? 22.110 2.674 -13.463 1.00 89.00 69 GLU A CA 1
ATOM 562 C C . GLU A 1 69 ? 22.870 3.532 -12.436 1.00 89.00 69 GLU A C 1
ATOM 564 O O . GLU A 1 69 ? 23.969 3.169 -12.023 1.00 89.00 69 GLU A O 1
ATOM 569 N N . ASP A 1 70 ? 22.299 4.669 -12.034 1.00 88.44 70 ASP A N 1
ATOM 570 C CA . ASP A 1 70 ? 22.924 5.721 -11.227 1.00 88.44 70 ASP A CA 1
ATOM 571 C C . ASP A 1 70 ? 22.356 5.852 -9.802 1.00 88.44 70 ASP A C 1
ATOM 573 O O . ASP A 1 70 ? 22.638 6.839 -9.117 1.00 88.44 70 ASP A O 1
ATOM 577 N N . ILE A 1 71 ? 21.577 4.862 -9.352 1.00 77.44 71 ILE A N 1
ATOM 578 C CA . ILE A 1 71 ? 21.020 4.771 -7.990 1.00 77.44 71 ILE A CA 1
ATOM 579 C C . ILE A 1 71 ? 21.852 3.833 -7.117 1.00 77.44 71 ILE A C 1
ATOM 581 O O . ILE A 1 71 ? 22.128 2.697 -7.565 1.00 77.44 71 ILE A O 1
#

InterPro domains:
  IPR002130 Cyclophilin-type peptidyl-prolyl cis-trans isomerase domain [PF00160] (3-63)
  IPR002130 Cyclophilin-type peptidyl-prolyl cis-trans isomerase domai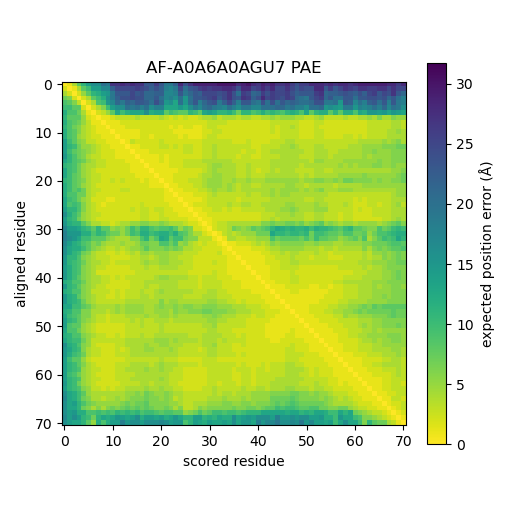n [PS50072] (1-63)
  IPR029000 Cyclophilin-like domain superfamily [G3DSA:2.40.100.10] (1-71)
  IPR029000 Cyclophilin-like domain superfamily [SSF50891] (4-70)
  IPR044666 Cyclophilin-type peptidyl-prolyl cis-trans isomerase, cyclophilin A-li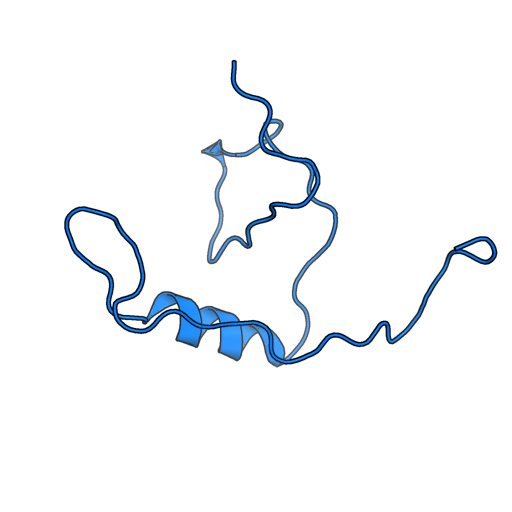ke [PTHR45625] (3-62)

Organism: Haematococcus lacustris (NCBI:txid44745)

Mean predicted aligned error: 5.71 Å

Radius of gyration: 15.18 Å; Cα contacts (8 Å, |Δi|>4): 17; chains: 1; bounding box: 37×36×30 Å